Protein AF-A0A9P6CMN5-F1 (afdb_monomer_lite)

Secondary structure (DSSP, 8-state):
---SS-HHHHHHHHHHHHH-TT--HHHHHHHHHHHS-----HHHHHHHHHHTT--HHHHHHHHHHHHTT-

Sequence (70 aa):
WYSILHFEDIDYLKRIINHRPDWFLDELLNLLATNRFISAHYTTIHRELVRAGISLKKLKKIAVERNENL

Foldseek 3Di:
DDQLDDPVLLVVLVVCCVVCLPAALVVSQVCCCPVVVRRDDSVSSVVVNVVVVNDPVSNVVNVVVVVVVD

Structure (mmCIF, N/CA/C/O backbone):
data_AF-A0A9P6CMN5-F1
#
_entry.id   AF-A0A9P6CMN5-F1
#
loop_
_atom_site.group_PDB
_atom_site.id
_atom_site.type_symbol
_atom_site.label_atom_id
_atom_site.label_alt_id
_atom_site.label_comp_id
_atom_site.label_asym_id
_atom_site.label_entity_id
_atom_site.label_seq_id
_atom_site.pdbx_PDB_ins_code
_atom_site.Cartn_x
_atom_site.Cartn_y
_atom_site.Cartn_z
_atom_site.occupancy
_atom_site.B_iso_or_equiv
_atom_site.auth_seq_id
_atom_site.auth_comp_id
_atom_site.auth_asym_id
_atom_site.auth_atom_id
_atom_site.pdbx_PDB_model_num
ATOM 1 N N . TRP A 1 1 ? -1.926 2.957 -20.496 1.00 49.62 1 TRP A N 1
ATOM 2 C CA . TRP A 1 1 ? -1.465 3.582 -19.242 1.00 49.62 1 TRP A CA 1
ATOM 3 C C . TRP A 1 1 ? -0.288 2.772 -18.738 1.00 49.62 1 TRP A C 1
ATOM 5 O O . TRP A 1 1 ? -0.502 1.643 -18.323 1.00 49.62 1 TRP A O 1
ATOM 15 N N . TYR A 1 2 ? 0.931 3.297 -18.856 1.00 55.50 2 TYR A N 1
ATOM 16 C CA . TYR A 1 2 ? 2.112 2.657 -18.276 1.00 55.50 2 TYR A CA 1
ATOM 17 C C . TYR A 1 2 ? 2.089 2.897 -16.764 1.00 55.50 2 TYR A C 1
ATOM 19 O O . TYR A 1 2 ? 2.025 4.047 -16.329 1.00 55.50 2 TYR A O 1
ATOM 27 N N . SER A 1 3 ? 2.045 1.822 -15.978 1.00 72.38 3 SER A N 1
ATOM 28 C CA . SER A 1 3 ? 2.268 1.904 -14.534 1.00 72.38 3 SER A CA 1
ATOM 29 C C . SER A 1 3 ? 3.772 1.940 -14.289 1.00 72.38 3 SER A C 1
ATOM 31 O O . SER A 1 3 ? 4.507 1.196 -14.931 1.00 72.38 3 SER A O 1
ATOM 33 N N . ILE A 1 4 ? 4.224 2.817 -13.389 1.00 80.44 4 ILE A N 1
ATOM 34 C CA . ILE A 1 4 ? 5.619 2.840 -12.916 1.00 80.44 4 ILE A CA 1
ATOM 35 C C . ILE A 1 4 ? 5.926 1.594 -12.073 1.00 80.44 4 ILE A C 1
ATOM 37 O O . ILE A 1 4 ? 7.077 1.185 -11.982 1.00 80.44 4 ILE A O 1
ATOM 41 N N . LEU A 1 5 ? 4.903 0.993 -11.459 1.00 84.44 5 LEU A N 1
ATOM 42 C CA . LEU A 1 5 ? 5.045 -0.214 -10.656 1.00 84.44 5 LEU A CA 1
ATOM 43 C C . LEU A 1 5 ? 4.769 -1.425 -11.540 1.00 84.44 5 LEU A C 1
ATOM 45 O O . LEU A 1 5 ? 3.668 -1.571 -12.084 1.00 84.44 5 LEU A O 1
ATOM 49 N N . HIS A 1 6 ? 5.760 -2.301 -11.670 1.00 88.88 6 HIS A N 1
ATOM 50 C CA . HIS A 1 6 ? 5.549 -3.582 -12.318 1.00 88.88 6 HIS A CA 1
ATOM 51 C C . HIS A 1 6 ? 4.703 -4.482 -11.414 1.00 88.88 6 HIS A C 1
ATOM 53 O O . HIS A 1 6 ? 4.625 -4.303 -10.196 1.00 88.88 6 HIS A O 1
ATOM 59 N N . PHE A 1 7 ? 4.065 -5.489 -12.013 1.00 87.81 7 PHE A N 1
ATOM 60 C CA . PHE A 1 7 ? 3.261 -6.461 -11.271 1.00 87.81 7 PHE A CA 1
ATOM 61 C C . PHE A 1 7 ? 4.049 -7.102 -10.112 1.00 87.81 7 PHE A C 1
ATOM 63 O O . PHE A 1 7 ? 3.502 -7.299 -9.030 1.00 87.81 7 PHE A O 1
ATOM 70 N N . GLU A 1 8 ? 5.347 -7.347 -10.305 1.00 91.75 8 GLU A N 1
ATOM 71 C CA . GLU A 1 8 ? 6.241 -7.895 -9.280 1.00 91.75 8 GLU A CA 1
ATOM 72 C C . GLU A 1 8 ? 6.439 -6.963 -8.076 1.00 91.75 8 GLU A C 1
ATOM 74 O O . GLU A 1 8 ? 6.537 -7.442 -6.945 1.00 91.75 8 GLU A O 1
ATOM 79 N N . ASP A 1 9 ? 6.460 -5.645 -8.288 1.00 91.56 9 ASP A N 1
ATOM 80 C CA . ASP A 1 9 ? 6.584 -4.662 -7.206 1.00 91.56 9 ASP A CA 1
ATOM 81 C C . ASP A 1 9 ? 5.303 -4.618 -6.376 1.00 91.56 9 ASP A C 1
ATOM 83 O O . ASP A 1 9 ? 5.334 -4.560 -5.146 1.00 91.56 9 ASP A O 1
ATOM 87 N N . ILE A 1 10 ? 4.156 -4.722 -7.047 1.00 90.38 10 ILE A N 1
ATOM 88 C CA . ILE A 1 10 ? 2.854 -4.796 -6.389 1.00 90.38 10 ILE A CA 1
ATOM 89 C C . ILE A 1 10 ? 2.714 -6.094 -5.592 1.00 90.38 10 ILE A C 1
ATOM 91 O O . ILE A 1 10 ? 2.264 -6.068 -4.444 1.00 90.38 10 ILE A O 1
ATOM 95 N N . ASP A 1 11 ? 3.136 -7.227 -6.150 1.00 92.56 11 ASP A N 1
ATOM 96 C CA . ASP A 1 11 ? 3.138 -8.500 -5.431 1.00 92.56 11 ASP A CA 1
ATOM 97 C C . ASP A 1 11 ? 4.123 -8.503 -4.255 1.00 92.56 11 ASP A C 1
ATOM 99 O O . ASP A 1 11 ? 3.812 -9.053 -3.193 1.00 92.56 11 ASP A O 1
ATOM 103 N N . TYR A 1 12 ? 5.266 -7.831 -4.390 1.00 91.94 12 TYR A N 1
ATOM 104 C CA . TYR A 1 12 ? 6.189 -7.600 -3.285 1.00 91.94 12 TYR A CA 1
ATOM 105 C C . TYR A 1 12 ? 5.523 -6.819 -2.144 1.00 91.94 12 TYR A C 1
ATOM 107 O O . TYR A 1 12 ? 5.522 -7.289 -1.004 1.00 91.94 12 TYR A O 1
ATOM 115 N N . LEU A 1 13 ? 4.872 -5.692 -2.446 1.00 89.88 13 LEU A N 1
ATOM 116 C CA . LEU A 1 13 ? 4.142 -4.908 -1.445 1.00 89.88 13 LEU A CA 1
ATOM 117 C C . LEU A 1 13 ? 3.017 -5.711 -0.790 1.00 89.88 13 LEU A C 1
ATOM 119 O O . LEU A 1 13 ? 2.865 -5.673 0.428 1.00 89.88 13 LEU A O 1
ATOM 123 N N . LYS A 1 14 ? 2.253 -6.487 -1.568 1.00 90.88 14 LYS A N 1
ATOM 124 C CA . LYS A 1 14 ? 1.193 -7.357 -1.033 1.00 90.88 14 LYS A CA 1
ATOM 125 C C . LYS A 1 14 ? 1.744 -8.363 -0.028 1.00 90.88 14 LYS A C 1
ATOM 127 O O . LYS A 1 14 ? 1.136 -8.565 1.022 1.00 90.88 14 LYS A O 1
ATOM 132 N N . ARG A 1 15 ? 2.891 -8.985 -0.324 1.00 91.94 15 ARG A N 1
ATOM 133 C CA . ARG A 1 1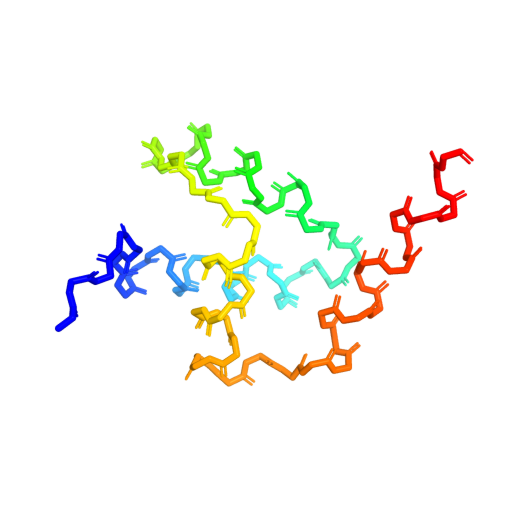5 ? 3.542 -9.930 0.598 1.00 91.94 15 ARG A CA 1
ATOM 134 C C . ARG A 1 15 ? 3.929 -9.249 1.906 1.00 91.94 15 ARG A C 1
ATOM 136 O O . ARG A 1 15 ? 3.631 -9.814 2.957 1.00 91.94 15 ARG A O 1
ATOM 143 N N . ILE A 1 16 ? 4.509 -8.049 1.844 1.00 89.94 16 ILE A N 1
ATOM 144 C CA . ILE A 1 16 ? 4.871 -7.257 3.030 1.00 89.94 16 ILE A CA 1
ATOM 145 C C . ILE A 1 16 ? 3.619 -6.903 3.842 1.00 89.94 16 ILE A C 1
ATOM 147 O O . ILE A 1 16 ? 3.526 -7.283 5.002 1.00 89.94 16 ILE A O 1
ATOM 151 N N . ILE A 1 17 ? 2.610 -6.298 3.210 1.00 87.19 17 ILE A N 1
ATOM 152 C CA . ILE A 1 17 ? 1.340 -5.882 3.836 1.00 87.19 17 ILE A CA 1
ATOM 153 C C . ILE A 1 17 ? 0.585 -7.059 4.486 1.00 87.19 17 ILE A C 1
ATOM 155 O O . ILE A 1 17 ? -0.207 -6.873 5.418 1.00 87.19 17 ILE A O 1
ATOM 159 N N . ASN A 1 18 ? 0.755 -8.274 3.962 1.00 87.12 18 ASN A N 1
ATOM 160 C CA . ASN A 1 18 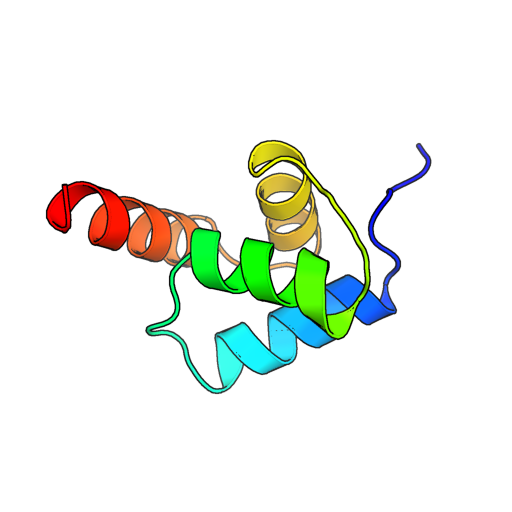? 0.141 -9.477 4.518 1.00 87.12 18 ASN A CA 1
ATOM 161 C C . ASN A 1 18 ? 0.939 -10.063 5.687 1.00 87.12 18 ASN A C 1
ATOM 163 O O . ASN A 1 18 ? 0.323 -10.559 6.624 1.00 87.12 18 ASN A O 1
ATOM 167 N N . HIS A 1 19 ? 2.272 -9.997 5.649 1.00 87.81 19 HIS A N 1
ATOM 168 C CA . HIS A 1 19 ? 3.121 -10.486 6.742 1.00 87.81 19 HIS A CA 1
ATOM 169 C C . HIS A 1 19 ? 3.209 -9.503 7.909 1.00 87.81 19 HIS A C 1
ATOM 171 O O . HIS A 1 19 ? 3.323 -9.932 9.054 1.00 87.81 19 HIS A O 1
ATOM 177 N N . ARG A 1 20 ? 3.171 -8.201 7.621 1.00 83.31 20 ARG A N 1
ATOM 178 C CA . ARG A 1 20 ? 3.278 -7.114 8.592 1.00 83.31 20 ARG A CA 1
ATOM 179 C C . ARG A 1 20 ? 2.208 -6.056 8.314 1.00 83.31 20 ARG A C 1
ATOM 181 O O . ARG A 1 20 ? 2.443 -5.099 7.577 1.00 83.31 20 ARG A O 1
ATOM 188 N N . PRO A 1 21 ? 0.977 -6.276 8.807 1.00 77.94 21 PRO A N 1
ATOM 189 C CA . PRO A 1 21 ? -0.148 -5.372 8.571 1.00 77.94 21 PRO A CA 1
ATOM 190 C C . PRO A 1 21 ? -0.062 -4.063 9.371 1.00 77.94 21 PRO A C 1
ATOM 192 O O . PRO A 1 21 ? -0.928 -3.209 9.198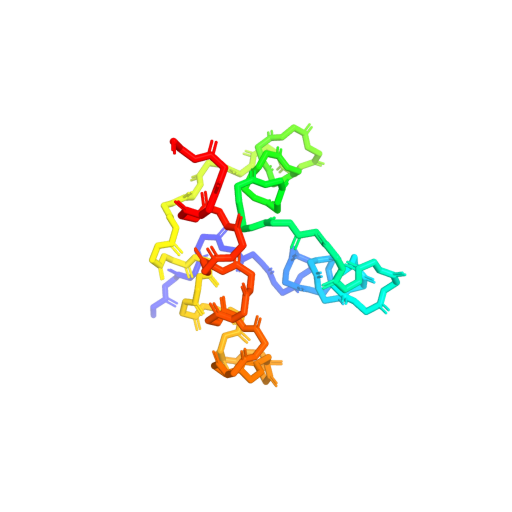 1.00 77.94 21 PRO A O 1
ATOM 195 N N . ASP A 1 22 ? 0.924 -3.962 10.256 1.00 78.94 22 ASP A N 1
ATOM 196 C CA . ASP A 1 22 ? 1.309 -2.835 11.104 1.00 78.94 22 ASP A CA 1
ATOM 197 C C . ASP A 1 22 ? 2.220 -1.821 10.396 1.00 78.94 22 ASP A C 1
ATOM 199 O O . ASP A 1 22 ? 2.521 -0.780 10.965 1.00 78.94 22 ASP A O 1
ATOM 203 N N . TRP A 1 23 ? 2.656 -2.110 9.165 1.00 80.19 23 TRP A N 1
ATOM 204 C CA . TRP A 1 23 ? 3.545 -1.219 8.422 1.00 80.19 23 TRP A CA 1
ATOM 205 C C . TRP A 1 23 ? 2.819 -0.014 7.829 1.00 80.19 23 TRP A C 1
ATOM 207 O O . TRP A 1 23 ? 1.765 -0.148 7.194 1.00 80.19 23 TRP A O 1
ATOM 217 N N . PHE A 1 24 ? 3.450 1.149 7.960 1.00 78.88 24 PHE A N 1
ATOM 218 C CA . PHE A 1 24 ? 2.961 2.424 7.463 1.00 78.88 24 PHE A CA 1
ATOM 219 C C . PHE A 1 24 ? 3.230 2.615 5.963 1.00 78.88 24 PHE A C 1
ATOM 221 O O . PHE A 1 24 ? 4.094 1.987 5.348 1.00 78.88 24 PHE A O 1
ATOM 228 N N . LEU A 1 25 ? 2.462 3.505 5.328 1.00 79.19 25 LEU A N 1
ATOM 229 C CA . LEU A 1 25 ? 2.538 3.724 3.879 1.00 79.19 25 LEU A CA 1
ATOM 230 C C . LEU A 1 25 ? 3.886 4.327 3.460 1.00 79.19 25 LEU A C 1
ATOM 232 O O . LEU A 1 25 ? 4.367 4.057 2.361 1.00 79.19 25 LEU A O 1
ATOM 236 N N . ASP A 1 26 ? 4.496 5.132 4.321 1.00 80.88 26 ASP A N 1
ATOM 237 C CA . ASP A 1 26 ? 5.831 5.691 4.127 1.00 80.88 26 ASP A CA 1
ATOM 238 C C . ASP A 1 26 ? 6.936 4.637 4.261 1.00 80.88 26 ASP A C 1
ATOM 240 O O . ASP A 1 26 ? 7.928 4.710 3.541 1.00 80.88 26 ASP A O 1
ATOM 244 N N . GLU A 1 27 ? 6.745 3.602 5.078 1.00 86.56 27 GLU A N 1
ATOM 245 C CA . GLU A 1 27 ? 7.658 2.454 5.115 1.00 86.56 27 GLU A CA 1
ATOM 246 C C . GLU A 1 27 ? 7.576 1.645 3.817 1.00 86.56 27 GLU A C 1
ATOM 248 O O . GLU A 1 27 ? 8.599 1.240 3.266 1.00 86.56 27 GLU A O 1
ATOM 253 N N . LEU A 1 28 ? 6.369 1.464 3.271 1.00 86.75 28 LEU A N 1
ATOM 254 C CA . LEU A 1 28 ? 6.180 0.834 1.960 1.00 86.75 28 LEU A CA 1
ATOM 255 C C . LEU A 1 28 ? 6.822 1.658 0.832 1.00 86.75 28 LEU A C 1
ATOM 257 O O . LEU A 1 28 ? 7.450 1.093 -0.064 1.00 86.75 28 LEU A O 1
ATOM 261 N N . LEU A 1 29 ? 6.694 2.987 0.888 1.00 87.94 29 LEU A N 1
ATOM 262 C CA . LEU A 1 29 ? 7.382 3.921 -0.008 1.00 87.94 29 LEU A CA 1
ATOM 263 C C . LEU A 1 29 ? 8.903 3.795 0.114 1.00 87.94 29 LEU A C 1
ATOM 265 O O . LEU A 1 29 ? 9.593 3.700 -0.901 1.00 87.94 29 LEU A O 1
ATOM 269 N N . ASN A 1 30 ? 9.415 3.751 1.344 1.00 88.81 30 ASN A N 1
ATOM 270 C CA . ASN A 1 30 ? 10.837 3.593 1.607 1.00 88.81 30 ASN A CA 1
ATOM 271 C C . ASN A 1 30 ? 11.348 2.255 1.061 1.00 88.81 30 ASN A C 1
ATOM 273 O O . ASN A 1 30 ? 12.348 2.239 0.357 1.00 88.81 30 ASN A O 1
ATOM 277 N N . LEU A 1 31 ? 10.621 1.150 1.264 1.00 90.12 31 LEU A N 1
ATOM 278 C CA . LEU A 1 31 ? 10.983 -0.150 0.690 1.00 90.12 31 LEU A CA 1
ATOM 279 C C . LEU A 1 31 ? 11.039 -0.138 -0.835 1.00 90.12 31 LEU A C 1
ATOM 281 O O . LEU A 1 31 ? 11.907 -0.786 -1.417 1.00 90.12 31 LEU A O 1
ATOM 285 N N . LEU A 1 32 ? 10.102 0.539 -1.498 1.00 90.69 32 LEU A N 1
ATOM 286 C CA . LEU A 1 32 ? 10.154 0.662 -2.953 1.00 90.69 32 LEU A CA 1
ATOM 287 C C . LEU A 1 32 ? 11.388 1.449 -3.385 1.00 90.69 32 LEU A C 1
ATOM 289 O O . LEU A 1 32 ? 12.084 1.020 -4.304 1.00 90.69 32 LEU A O 1
ATOM 293 N N . ALA A 1 33 ? 11.702 2.539 -2.689 1.00 92.00 33 ALA A N 1
ATOM 294 C CA . ALA A 1 33 ? 12.878 3.343 -2.984 1.00 92.00 33 ALA A CA 1
ATOM 295 C C . ALA A 1 33 ? 14.186 2.570 -2.737 1.00 92.00 33 ALA A C 1
ATOM 297 O O . ALA A 1 33 ? 15.078 2.608 -3.580 1.00 92.00 33 ALA A O 1
ATOM 298 N N . THR A 1 34 ? 14.301 1.839 -1.624 1.00 93.00 34 THR A N 1
ATOM 299 C CA . THR A 1 34 ? 15.555 1.189 -1.212 1.00 93.00 34 THR A CA 1
ATOM 300 C C . THR A 1 34 ? 15.751 -0.202 -1.803 1.00 93.00 34 THR A C 1
ATOM 302 O O . THR A 1 34 ? 16.878 -0.571 -2.117 1.00 93.00 34 THR A O 1
ATOM 305 N N . ASN A 1 35 ? 14.679 -0.986 -1.954 1.00 91.06 35 ASN A N 1
ATOM 306 C CA . ASN A 1 35 ? 14.778 -2.401 -2.336 1.00 91.06 35 ASN A CA 1
ATOM 307 C C . ASN A 1 35 ? 14.369 -2.646 -3.788 1.00 91.06 35 ASN A C 1
ATOM 309 O O . ASN A 1 35 ? 14.723 -3.679 -4.354 1.00 91.06 35 ASN A O 1
ATOM 313 N N . ARG A 1 36 ? 13.591 -1.732 -4.379 1.00 91.19 36 ARG A N 1
ATOM 314 C CA . ARG A 1 36 ? 13.147 -1.811 -5.778 1.00 91.19 36 ARG A CA 1
ATOM 315 C C . ARG A 1 36 ? 13.678 -0.670 -6.642 1.00 91.19 36 ARG A C 1
ATOM 317 O O . ARG A 1 36 ? 13.519 -0.734 -7.853 1.00 91.19 36 ARG A O 1
ATOM 324 N N . PHE A 1 37 ? 14.338 0.330 -6.048 1.00 90.62 37 PHE A N 1
ATOM 325 C CA . PHE A 1 37 ? 14.825 1.537 -6.730 1.00 90.62 37 PHE A CA 1
ATOM 326 C C . PHE A 1 37 ? 13.716 2.313 -7.457 1.00 90.62 37 PHE A C 1
ATOM 328 O O . PHE A 1 37 ? 13.958 2.993 -8.453 1.00 90.62 37 PHE A O 1
ATOM 335 N N . ILE A 1 38 ? 12.485 2.229 -6.941 1.00 89.31 38 ILE A N 1
ATOM 336 C CA . ILE A 1 38 ? 11.311 2.900 -7.495 1.00 89.31 38 ILE A CA 1
ATOM 337 C C . ILE A 1 38 ? 10.945 4.072 -6.595 1.00 89.31 38 ILE A C 1
ATOM 339 O O . ILE A 1 38 ? 10.449 3.898 -5.482 1.00 89.31 38 ILE A O 1
ATOM 343 N N . SER A 1 39 ? 11.139 5.282 -7.116 1.00 88.75 39 SER A N 1
ATOM 344 C CA . SER A 1 39 ? 10.577 6.493 -6.524 1.00 88.75 39 SER A CA 1
ATOM 345 C C . SER A 1 39 ? 9.185 6.726 -7.103 1.00 88.75 39 SER A C 1
ATOM 347 O O . SER A 1 39 ? 9.030 7.061 -8.279 1.00 88.75 39 SER A O 1
ATOM 349 N N . ALA A 1 40 ? 8.157 6.510 -6.286 1.00 84.62 40 ALA A N 1
ATOM 350 C CA . ALA A 1 40 ? 6.769 6.731 -6.663 1.00 84.62 40 ALA A CA 1
ATOM 351 C C . ALA A 1 40 ? 6.085 7.640 -5.645 1.00 84.62 40 ALA A C 1
ATOM 353 O O . ALA A 1 40 ? 6.345 7.577 -4.448 1.00 84.62 40 ALA A O 1
ATOM 354 N N . HIS A 1 41 ? 5.169 8.479 -6.120 1.00 85.25 41 HIS A N 1
ATOM 355 C CA . HIS A 1 41 ? 4.353 9.296 -5.234 1.00 85.25 41 HIS A CA 1
ATOM 356 C C . HIS A 1 41 ? 3.315 8.433 -4.496 1.00 85.25 41 HIS A C 1
ATOM 358 O O . HIS A 1 41 ? 2.821 7.441 -5.043 1.00 85.25 41 HIS A O 1
ATOM 364 N N . TYR A 1 42 ? 2.926 8.834 -3.279 1.00 80.62 42 TYR A N 1
ATOM 365 C CA . TYR A 1 42 ? 1.990 8.066 -2.445 1.00 80.62 42 TYR A CA 1
ATOM 366 C C . TYR A 1 42 ? 0.662 7.774 -3.166 1.00 80.62 42 TYR A C 1
ATOM 368 O O . TYR A 1 42 ? 0.109 6.683 -3.039 1.00 80.62 42 TYR A O 1
ATOM 376 N N . THR A 1 43 ? 0.165 8.724 -3.968 1.00 84.56 43 THR A N 1
ATOM 377 C CA . THR A 1 43 ? -1.082 8.568 -4.736 1.00 84.56 43 THR A CA 1
ATOM 378 C C . THR A 1 43 ? -0.982 7.460 -5.781 1.00 84.56 43 THR A C 1
ATOM 380 O O . THR A 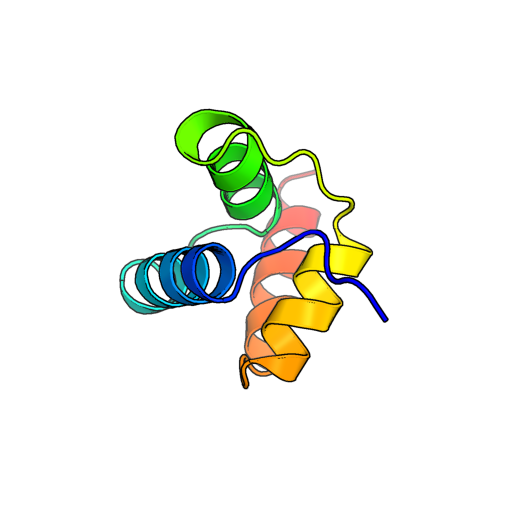1 43 ? -1.963 6.753 -6.014 1.00 84.56 43 THR A O 1
ATOM 383 N N . THR A 1 44 ? 0.196 7.280 -6.383 1.00 88.25 44 THR A N 1
ATOM 384 C CA . THR A 1 44 ? 0.464 6.227 -7.365 1.00 88.25 44 THR A CA 1
ATOM 385 C C . THR A 1 44 ? 0.401 4.861 -6.696 1.00 88.25 44 THR A C 1
ATOM 387 O O . THR A 1 44 ? -0.374 4.013 -7.129 1.00 88.25 44 THR A O 1
ATOM 390 N N . ILE A 1 45 ? 1.127 4.666 -5.592 1.00 85.62 45 ILE A N 1
ATOM 391 C CA . ILE A 1 45 ? 1.118 3.391 -4.856 1.00 85.62 45 ILE A CA 1
ATOM 392 C C . ILE A 1 45 ? -0.274 3.092 -4.315 1.00 85.62 45 ILE A C 1
ATOM 394 O O . ILE A 1 45 ? -0.772 1.984 -4.488 1.00 85.62 45 ILE A O 1
ATOM 398 N N . HIS A 1 46 ? -0.937 4.080 -3.714 1.00 86.31 46 HIS A N 1
ATOM 399 C CA . HIS A 1 46 ? -2.290 3.911 -3.198 1.00 86.31 46 HIS A CA 1
ATOM 400 C C . HIS A 1 46 ? -3.249 3.424 -4.296 1.00 86.31 46 HIS A C 1
ATOM 402 O O . HIS A 1 46 ? -3.992 2.465 -4.092 1.00 86.31 46 HIS A O 1
ATOM 408 N N . ARG A 1 47 ? -3.210 4.033 -5.490 1.00 88.81 47 ARG A N 1
ATOM 409 C CA . ARG A 1 47 ? -4.045 3.618 -6.626 1.00 88.81 47 ARG A CA 1
ATOM 410 C C . ARG A 1 47 ? -3.726 2.198 -7.091 1.00 88.81 47 ARG A C 1
ATOM 412 O O . ARG A 1 47 ? -4.653 1.434 -7.358 1.00 88.81 47 ARG A O 1
ATOM 419 N N . GLU A 1 48 ? -2.450 1.848 -7.199 1.00 90.25 48 GLU A N 1
ATOM 420 C CA . GLU A 1 48 ? -2.037 0.528 -7.680 1.00 90.25 48 GLU A CA 1
ATOM 421 C C . GLU A 1 48 ? -2.332 -0.577 -6.651 1.00 90.25 48 GLU A C 1
ATOM 423 O O . GLU A 1 48 ? -2.801 -1.648 -7.026 1.00 90.25 48 GLU A O 1
ATOM 428 N N . LEU A 1 49 ? -2.198 -0.300 -5.350 1.00 88.56 49 LEU A N 1
ATOM 429 C CA . LEU A 1 49 ? -2.608 -1.223 -4.287 1.00 88.56 49 LEU A CA 1
ATOM 430 C C . LEU A 1 49 ? -4.124 -1.458 -4.286 1.00 88.56 49 LEU A C 1
ATOM 432 O O . LEU A 1 49 ? -4.562 -2.602 -4.162 1.00 88.56 49 LEU A O 1
ATOM 436 N N . VAL A 1 50 ? -4.930 -0.407 -4.485 1.00 90.75 50 VAL A N 1
ATOM 437 C CA . VAL A 1 50 ? -6.390 -0.545 -4.644 1.00 90.75 50 VAL A CA 1
ATOM 438 C C . VAL A 1 50 ? -6.726 -1.390 -5.869 1.00 90.75 50 VAL A C 1
ATOM 440 O O . VAL A 1 50 ? -7.544 -2.304 -5.779 1.00 90.75 50 VAL A O 1
ATOM 443 N N . ARG A 1 51 ? -6.066 -1.132 -7.005 1.00 90.88 51 ARG A N 1
ATOM 444 C CA . ARG A 1 51 ? -6.218 -1.941 -8.227 1.00 90.88 51 ARG A CA 1
ATOM 445 C C . ARG A 1 51 ? -5.846 -3.404 -8.008 1.00 90.88 51 ARG A C 1
ATOM 447 O O . ARG A 1 51 ? -6.466 -4.276 -8.603 1.00 90.88 51 ARG A O 1
ATOM 454 N N . ALA A 1 52 ? -4.883 -3.665 -7.134 1.00 89.31 52 ALA A N 1
ATOM 455 C CA . ALA A 1 52 ? -4.443 -5.005 -6.771 1.00 89.31 52 ALA A CA 1
ATOM 456 C C . ALA A 1 52 ? -5.289 -5.670 -5.668 1.00 89.31 52 ALA A C 1
ATOM 458 O O . ALA A 1 52 ? -4.913 -6.729 -5.161 1.00 89.31 52 ALA A O 1
ATOM 459 N N . GLY A 1 53 ? -6.424 -5.067 -5.297 1.00 90.50 53 GLY A N 1
ATOM 460 C CA . GLY A 1 53 ? -7.392 -5.635 -4.360 1.00 90.50 53 GLY A CA 1
ATOM 461 C C . GLY A 1 53 ? -7.105 -5.352 -2.884 1.00 90.50 53 GLY A C 1
ATOM 462 O O . GLY A 1 53 ? -7.784 -5.902 -2.017 1.00 90.50 53 GLY A O 1
ATOM 463 N N . ILE A 1 54 ? -6.139 -4.486 -2.559 1.00 88.56 54 ILE A N 1
ATOM 464 C CA . ILE A 1 54 ? -5.951 -4.034 -1.179 1.00 88.56 54 ILE A CA 1
ATOM 465 C C . ILE A 1 54 ? -7.072 -3.059 -0.819 1.00 88.56 54 ILE A C 1
ATOM 467 O O . ILE A 1 54 ? -7.258 -2.019 -1.450 1.00 88.56 54 ILE A O 1
ATOM 471 N N . SER A 1 55 ? -7.835 -3.400 0.220 1.00 88.06 55 SER A N 1
ATOM 472 C CA . SER A 1 55 ? -8.988 -2.594 0.623 1.00 88.06 55 SER A CA 1
ATOM 473 C C . SER A 1 55 ? -8.587 -1.190 1.092 1.00 88.06 55 SER A C 1
ATOM 475 O O . SER A 1 55 ? -7.635 -1.013 1.857 1.00 88.06 55 SER A O 1
ATOM 477 N N . LEU A 1 56 ? -9.400 -0.195 0.726 1.00 82.38 56 LEU A N 1
ATOM 478 C CA . LEU A 1 56 ? -9.248 1.187 1.193 1.00 82.38 56 LEU A CA 1
ATOM 479 C C . LEU A 1 56 ? -9.284 1.303 2.720 1.00 82.38 56 LEU A C 1
ATOM 481 O O . LEU A 1 56 ? -8.638 2.183 3.268 1.00 82.38 56 LEU A O 1
ATOM 485 N N . LYS A 1 57 ? -10.013 0.426 3.424 1.00 84.62 57 LYS A N 1
ATOM 486 C CA . LYS A 1 57 ? -10.030 0.406 4.895 1.00 84.62 57 LYS A CA 1
ATOM 487 C C . LYS A 1 57 ? -8.645 0.078 5.458 1.00 84.62 57 LYS A C 1
ATOM 489 O O . LYS A 1 57 ? -8.211 0.737 6.397 1.00 84.62 57 LYS A O 1
ATOM 494 N N . LYS A 1 58 ? -7.952 -0.900 4.863 1.00 82.00 58 LYS A N 1
ATOM 495 C CA . LYS A 1 58 ? -6.583 -1.265 5.252 1.00 82.00 58 LYS A CA 1
ATOM 496 C C . LYS A 1 58 ? -5.618 -0.109 4.973 1.00 82.00 58 LYS A C 1
ATOM 498 O O . LYS A 1 58 ? -4.864 0.260 5.859 1.00 82.00 58 LYS A O 1
ATOM 503 N N . LEU A 1 59 ? -5.725 0.533 3.805 1.00 81.38 59 LEU A N 1
ATOM 504 C CA . LEU A 1 59 ? -4.898 1.698 3.452 1.00 81.38 59 LEU A CA 1
ATOM 505 C C . LEU A 1 59 ? -5.186 2.935 4.321 1.00 81.38 59 LEU A C 1
ATOM 507 O O . LEU A 1 59 ? -4.260 3.626 4.726 1.00 81.38 59 LEU A O 1
ATOM 511 N N . LYS A 1 60 ? -6.456 3.208 4.647 1.00 79.94 60 LYS A N 1
ATOM 512 C CA . LYS A 1 60 ? -6.847 4.308 5.543 1.00 79.94 60 LYS A CA 1
ATOM 513 C C . LYS A 1 60 ? -6.344 4.091 6.963 1.00 79.94 60 LYS A C 1
ATOM 515 O O . LYS A 1 60 ? -5.907 5.055 7.569 1.00 79.94 60 LYS A O 1
ATOM 520 N N . LYS A 1 61 ? -6.392 2.858 7.478 1.00 78.94 61 LYS A N 1
ATOM 521 C CA . LYS A 1 61 ? -5.832 2.526 8.796 1.00 78.94 61 LYS A CA 1
ATOM 522 C C . LYS A 1 61 ? -4.345 2.899 8.853 1.00 78.94 61 LYS A C 1
ATOM 524 O O . LYS A 1 61 ? -3.962 3.699 9.692 1.00 78.94 61 LYS A O 1
ATOM 529 N N . ILE A 1 62 ? -3.583 2.423 7.871 1.00 73.56 62 ILE A N 1
ATOM 530 C CA . ILE A 1 62 ? -2.155 2.718 7.686 1.00 73.56 62 ILE A CA 1
ATOM 531 C C . ILE A 1 62 ? -1.894 4.238 7.612 1.00 73.56 62 ILE A C 1
ATOM 533 O O . ILE A 1 62 ? -0.953 4.748 8.209 1.00 73.56 62 ILE A O 1
ATOM 537 N N . ALA A 1 63 ? -2.733 4.989 6.887 1.00 72.69 63 ALA A N 1
ATOM 538 C CA . ALA A 1 63 ? -2.599 6.444 6.777 1.00 72.69 63 ALA A CA 1
ATOM 539 C C . ALA A 1 63 ? -2.973 7.204 8.067 1.00 72.69 63 ALA A C 1
ATOM 541 O O . ALA A 1 63 ? -2.406 8.259 8.334 1.00 72.6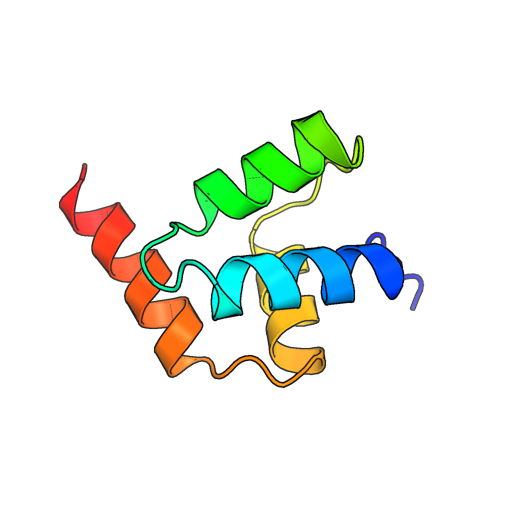9 63 ALA A O 1
ATOM 542 N N . VAL A 1 64 ? -3.928 6.700 8.856 1.00 71.44 64 VAL A N 1
ATOM 543 C CA . VAL A 1 64 ? -4.326 7.297 10.143 1.00 71.44 64 VAL A CA 1
ATOM 544 C C . VAL A 1 64 ? -3.248 7.081 11.199 1.00 71.44 64 VAL A C 1
ATOM 546 O O . VAL A 1 64 ? -2.879 8.046 11.859 1.00 71.44 64 VAL A O 1
ATOM 549 N N . GLU A 1 65 ? -2.683 5.873 11.295 1.00 65.12 65 GLU A N 1
ATOM 550 C CA . GLU A 1 65 ? -1.580 5.582 12.226 1.00 65.12 65 GLU A CA 1
ATOM 551 C C . GLU A 1 65 ? -0.359 6.494 11.972 1.00 65.12 65 GLU A C 1
ATOM 553 O O . GLU A 1 65 ? 0.378 6.843 12.891 1.00 65.12 65 GLU A O 1
ATOM 558 N N . ARG A 1 66 ? -0.173 6.972 10.734 1.00 65.88 66 ARG A N 1
ATOM 559 C CA . ARG A 1 66 ? 0.813 8.014 10.420 1.00 65.88 66 ARG A CA 1
ATOM 560 C C . ARG A 1 66 ? 0.456 9.379 11.011 1.00 65.88 66 ARG A C 1
ATOM 562 O O . ARG A 1 66 ? 1.344 10.070 11.497 1.00 65.88 66 ARG A O 1
ATOM 569 N N . ASN A 1 67 ? -0.804 9.797 10.923 1.00 64.62 67 ASN A N 1
ATOM 570 C CA . ASN A 1 67 ? -1.221 11.115 11.405 1.00 64.62 67 ASN A CA 1
ATOM 571 C C . ASN A 1 67 ? -1.143 11.224 12.937 1.00 64.62 67 ASN A C 1
ATOM 573 O O . ASN A 1 67 ? -0.999 12.320 13.459 1.00 64.62 67 ASN A O 1
ATOM 577 N N . GLU A 1 68 ? -1.217 10.096 13.647 1.00 63.09 68 GLU A N 1
ATOM 578 C CA . GLU A 1 68 ? -1.035 10.026 15.104 1.00 63.09 68 GLU A CA 1
ATOM 579 C C . GLU A 1 68 ? 0.440 10.114 15.541 1.00 63.09 68 GLU A C 1
ATOM 581 O O . GLU A 1 68 ? 0.711 10.397 16.703 1.00 63.09 68 GLU A O 1
ATOM 586 N N . ASN A 1 69 ? 1.394 9.902 14.626 1.00 56.53 69 ASN A N 1
ATOM 587 C CA . ASN A 1 69 ? 2.839 9.983 14.880 1.00 56.53 69 ASN A CA 1
ATOM 588 C C . ASN A 1 69 ? 3.457 11.352 14.500 1.00 56.53 69 ASN A C 1
ATOM 590 O O . ASN A 1 69 ? 4.680 11.448 14.362 1.00 56.53 69 ASN A O 1
ATOM 594 N N . LEU A 1 70 ? 2.633 12.388 14.286 1.00 51.16 70 LEU A N 1
ATOM 595 C CA . LEU 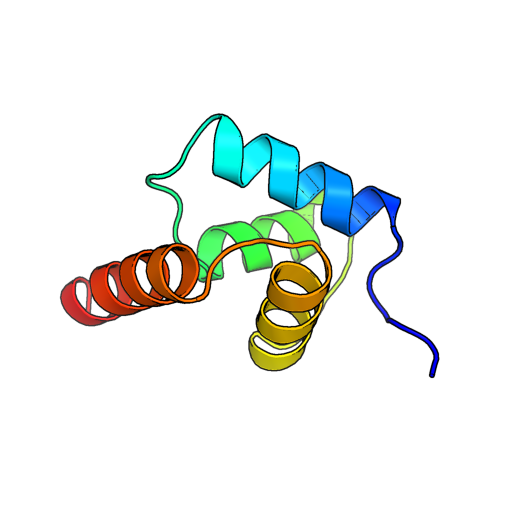A 1 70 ? 3.040 13.771 13.980 1.00 51.16 70 LEU A CA 1
ATOM 596 C C . LEU A 1 70 ? 2.867 14.709 15.179 1.00 51.16 70 LEU A C 1
ATOM 598 O O . LEU A 1 70 ? 1.862 14.562 15.907 1.00 51.16 70 LEU A O 1
#

pLDDT: mean 82.89, std 10.23, range [49.62, 93.0]

Organism: NCBI:txid109636

Radius of gyration: 11.4 Å; chains: 1; bounding box: 26×24×34 Å